Protein AF-A0A8S3JRE1-F1 (afdb_monomer_lite)

Sequence (97 aa):
MQHKSYIIGSGDVKYHLGTCVERLNRASNTNVKFSLVANPSHLEAVDPVVQGKTRAEQFYRGDKFGDKAMSILLHGDAAFAGQGVVYETFHLSDLPA

InterPro domains:
  IPR001017 Dehydrogenase, E1 component [PF00676] (11-96)
  IPR011603 2-oxoglutarate dehydrogenase E1 component [PTHR23152] (8-96)
  IPR029061 Thiamin diphosphate-binding fold [SSF52518] (7-93)

Secondary structure (DSSP, 8-state):
-------------GGG--EEEEEEETTTTEEEEEEEPP--SSTTTTHHHHHHHHHHHHHHTT-SSSSS--------HHHHHH-HHHHHHHHTTTS--

Foldseek 3Di:
DDPPPPPPPVDDPPVQDKDWDWDQDPVVRDIDIDIGHGDDPLFPPCLVVQVVVQVVVCVVVVVPPSPRGDGDDDHDPCCCVPPVSNVVSVVVPPDDD

Organism: NCBI:txid392030

Structure (mmCIF, N/CA/C/O backbone):
data_AF-A0A8S3JRE1-F1
#
_entry.id   AF-A0A8S3JRE1-F1
#
loop_
_atom_site.group_PDB
_atom_site.id
_atom_s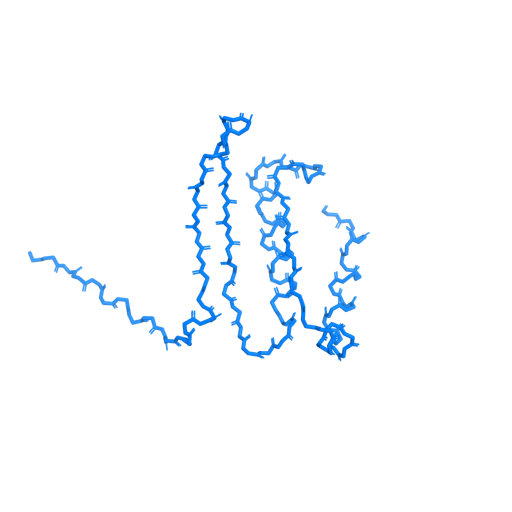ite.type_symbol
_atom_site.label_atom_id
_atom_site.label_alt_id
_atom_site.label_comp_id
_atom_site.label_asym_id
_atom_site.label_entity_id
_atom_site.label_seq_id
_atom_site.pdbx_PDB_ins_code
_atom_site.Cartn_x
_atom_site.Cartn_y
_atom_site.Cartn_z
_atom_site.occupancy
_atom_site.B_iso_or_equiv
_atom_site.auth_seq_id
_atom_site.auth_comp_id
_atom_site.auth_asym_id
_atom_site.auth_atom_id
_atom_site.pdbx_PDB_model_num
ATOM 1 N N . MET A 1 1 ? 27.618 -2.651 33.637 1.00 36.47 1 MET A N 1
ATOM 2 C CA . MET A 1 1 ? 28.114 -2.500 32.253 1.00 36.47 1 MET A CA 1
ATOM 3 C C . MET A 1 1 ? 26.917 -2.644 31.324 1.00 36.47 1 MET A C 1
ATOM 5 O O . MET A 1 1 ? 26.331 -3.715 31.282 1.00 36.47 1 MET A O 1
ATOM 9 N N . GLN A 1 2 ? 26.465 -1.550 30.703 1.00 37.69 2 GLN A N 1
ATOM 10 C CA . GLN A 1 2 ? 25.334 -1.565 29.768 1.00 37.69 2 GLN A CA 1
ATOM 11 C C . GLN A 1 2 ? 25.758 -2.268 28.477 1.00 37.69 2 GLN A C 1
ATOM 13 O O . GLN A 1 2 ? 26.648 -1.788 27.775 1.00 37.69 2 GLN A O 1
ATOM 18 N N . HIS A 1 3 ? 25.112 -3.386 28.152 1.00 40.16 3 HIS A N 1
ATOM 19 C CA . HIS A 1 3 ? 25.210 -3.970 26.821 1.00 40.16 3 HIS A CA 1
ATOM 20 C C . HIS A 1 3 ? 24.444 -3.062 25.853 1.00 40.16 3 HIS A C 1
ATOM 22 O O . HIS A 1 3 ? 23.226 -3.148 25.703 1.00 40.16 3 HIS A O 1
ATOM 28 N N . LYS A 1 4 ? 25.167 -2.132 25.224 1.00 44.88 4 LYS A N 1
ATOM 29 C CA . LYS A 1 4 ? 24.689 -1.402 24.052 1.00 44.88 4 LYS A CA 1
ATOM 30 C C . LYS A 1 4 ? 24.578 -2.437 22.933 1.00 44.88 4 LYS A C 1
ATOM 32 O O . LYS A 1 4 ? 25.582 -2.804 22.330 1.00 44.88 4 LYS A O 1
ATOM 37 N N . SER 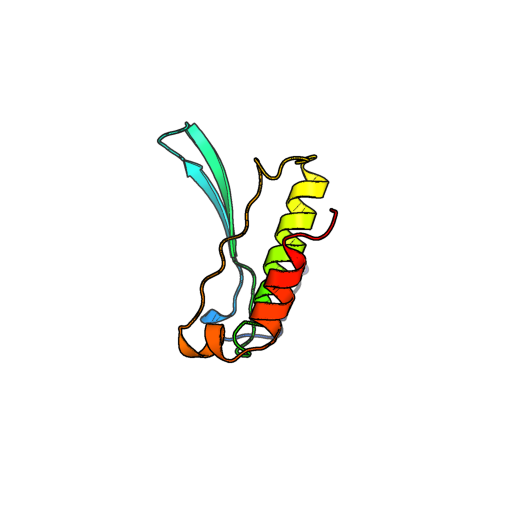A 1 5 ? 23.378 -2.972 22.723 1.00 45.00 5 SER A N 1
ATOM 38 C CA . SER A 1 5 ? 23.103 -3.817 21.563 1.00 45.00 5 SER A CA 1
ATOM 39 C C . SER A 1 5 ? 23.301 -2.944 20.330 1.00 45.00 5 SER A C 1
ATOM 41 O O . SER A 1 5 ? 22.541 -2.006 20.096 1.00 45.00 5 SER A O 1
ATOM 43 N N . TYR A 1 6 ? 24.392 -3.173 19.606 1.00 45.75 6 TYR A N 1
ATOM 44 C CA . TYR A 1 6 ? 24.661 -2.500 18.347 1.00 45.75 6 TYR A CA 1
ATOM 45 C C . TYR A 1 6 ? 23.652 -3.063 17.346 1.00 45.75 6 TYR A C 1
ATOM 47 O O . TYR A 1 6 ? 23.797 -4.193 16.884 1.00 45.75 6 TYR A O 1
ATOM 55 N N . ILE A 1 7 ? 22.573 -2.322 17.082 1.00 61.62 7 ILE A N 1
ATOM 56 C CA . ILE A 1 7 ? 21.660 -2.667 15.995 1.00 61.62 7 ILE A CA 1
ATOM 57 C C . ILE A 1 7 ? 22.464 -2.450 14.714 1.00 61.62 7 ILE A C 1
ATOM 59 O O . ILE A 1 7 ? 22.582 -1.325 14.233 1.00 61.62 7 ILE A O 1
ATOM 63 N N . ILE A 1 8 ? 23.063 -3.520 14.186 1.00 54.59 8 ILE A N 1
ATOM 64 C CA . ILE A 1 8 ? 23.527 -3.552 12.802 1.00 54.59 8 ILE A CA 1
ATOM 65 C C . ILE A 1 8 ? 22.246 -3.556 11.975 1.00 54.59 8 ILE A C 1
ATOM 67 O O . ILE A 1 8 ? 21.701 -4.606 11.644 1.00 54.59 8 ILE A O 1
ATOM 71 N N . GLY A 1 9 ? 21.696 -2.371 11.709 1.00 61.25 9 GLY A N 1
ATOM 72 C CA . GLY A 1 9 ? 20.762 -2.246 10.605 1.00 61.25 9 GLY A CA 1
ATOM 73 C C . GLY A 1 9 ? 21.504 -2.741 9.370 1.00 61.25 9 GLY A C 1
ATOM 74 O O . GLY A 1 9 ? 22.632 -2.310 9.143 1.00 61.25 9 GLY A O 1
ATOM 75 N N . SER A 1 10 ? 20.889 -3.628 8.586 1.00 59.19 10 SER A N 1
ATOM 76 C CA . SER A 1 10 ? 21.443 -4.118 7.311 1.00 59.19 10 SER A CA 1
ATOM 77 C C . SER A 1 10 ? 21.893 -2.983 6.373 1.00 59.19 10 SER A C 1
ATOM 79 O O . SER A 1 10 ? 22.622 -3.237 5.421 1.00 59.19 10 SER A O 1
ATOM 81 N N . GLY A 1 11 ? 21.476 -1.744 6.666 1.00 77.06 11 GLY A N 1
ATOM 82 C CA . GLY A 1 11 ? 21.721 -0.560 5.870 1.00 77.06 11 GLY A CA 1
ATOM 83 C C . GLY A 1 11 ? 20.764 -0.560 4.694 1.00 77.06 11 GLY A C 1
ATOM 84 O O . GLY A 1 11 ? 20.695 -1.521 3.940 1.00 77.06 11 GLY A O 1
ATOM 85 N N . ASP A 1 12 ? 20.021 0.526 4.550 1.00 83.38 12 ASP A N 1
ATOM 86 C CA . ASP A 1 12 ? 19.339 0.842 3.304 1.00 83.38 12 ASP A CA 1
ATOM 87 C C . ASP A 1 12 ? 19.585 2.321 3.002 1.00 83.38 12 ASP A C 1
ATOM 89 O O . ASP A 1 12 ? 20.015 3.087 3.879 1.00 83.38 12 ASP A O 1
ATOM 93 N N . VAL A 1 13 ? 19.358 2.746 1.765 1.00 84.12 13 VAL A N 1
ATOM 94 C CA . VAL A 1 13 ? 19.428 4.167 1.436 1.00 84.12 13 VAL A CA 1
ATOM 95 C C . VAL A 1 13 ? 18.359 4.920 2.221 1.00 84.12 13 VAL A C 1
ATOM 97 O O . VAL A 1 13 ? 17.284 4.403 2.520 1.00 84.12 13 VAL A O 1
ATOM 100 N N . LYS A 1 14 ? 18.647 6.182 2.552 1.00 84.94 14 LYS A N 1
ATOM 101 C CA . LYS A 1 14 ? 17.793 7.011 3.423 1.00 84.94 14 LYS A CA 1
ATOM 102 C C . LYS A 1 14 ? 16.320 7.024 2.996 1.00 84.94 14 LYS A C 1
ATOM 104 O O . LYS A 1 14 ? 15.446 7.121 3.848 1.00 84.94 14 LYS A O 1
ATOM 109 N N . TYR A 1 15 ? 16.072 6.926 1.691 1.00 89.62 15 TYR A N 1
ATOM 110 C CA . TYR A 1 15 ? 14.747 7.002 1.079 1.00 89.62 15 TYR A CA 1
ATOM 111 C C . TYR A 1 15 ? 13.925 5.710 1.164 1.00 89.62 15 TYR A C 1
ATOM 113 O O . TYR A 1 15 ? 12.742 5.750 0.859 1.00 89.62 15 TYR A O 1
ATOM 121 N N . HIS A 1 16 ? 14.512 4.595 1.596 1.00 93.00 16 HIS A N 1
ATOM 122 C CA . HIS A 1 16 ? 13.804 3.327 1.797 1.00 93.00 16 HIS A CA 1
ATOM 123 C C . HIS A 1 16 ? 13.414 3.087 3.264 1.00 9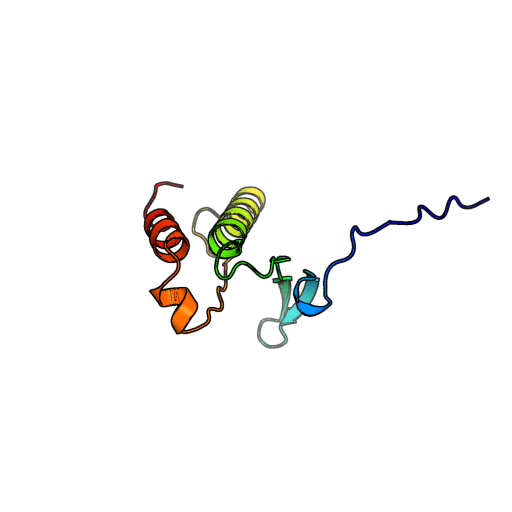3.00 16 HIS A C 1
ATOM 125 O O . HIS A 1 16 ? 12.785 2.084 3.594 1.00 93.00 16 HIS A O 1
ATOM 131 N N . LEU A 1 17 ? 13.798 3.984 4.179 1.00 91.56 17 LEU A N 1
ATOM 132 C CA . LEU A 1 17 ? 13.572 3.794 5.608 1.00 91.56 17 LEU A CA 1
ATOM 133 C C . LEU A 1 17 ? 12.129 4.134 5.998 1.00 91.56 17 LEU A C 1
ATOM 135 O O . LEU A 1 17 ? 11.657 5.256 5.815 1.00 91.56 17 LEU A O 1
ATOM 139 N N . GLY A 1 18 ? 11.454 3.167 6.617 1.00 91.69 18 GLY A N 1
ATOM 140 C CA . GLY A 1 18 ? 10.140 3.371 7.216 1.00 91.69 18 GLY A CA 1
ATOM 141 C C . GLY A 1 18 ? 10.193 4.244 8.473 1.00 91.69 18 GLY A C 1
ATOM 142 O O . GLY A 1 18 ? 11.213 4.342 9.157 1.00 91.69 18 GLY A O 1
ATOM 143 N N . THR A 1 19 ? 9.060 4.853 8.817 1.00 94.50 19 THR A N 1
ATOM 144 C CA . THR A 1 19 ? 8.895 5.633 10.051 1.00 94.50 19 THR A CA 1
ATOM 145 C C . THR A 1 19 ? 7.526 5.386 10.675 1.00 94.50 19 THR A C 1
ATOM 147 O O . THR A 1 19 ? 6.575 4.982 10.005 1.00 94.50 19 THR A O 1
ATOM 150 N N . CYS A 1 20 ? 7.405 5.610 11.977 1.00 94.75 20 CYS A N 1
ATOM 151 C CA . CYS A 1 20 ? 6.134 5.573 12.685 1.00 94.75 20 CYS A CA 1
ATOM 152 C C . CYS A 1 20 ? 6.097 6.737 13.668 1.00 94.75 20 CYS A C 1
ATOM 154 O O . CYS A 1 20 ? 6.956 6.844 14.540 1.00 94.75 20 CYS A O 1
ATOM 156 N N . VAL A 1 21 ? 5.106 7.609 13.524 1.00 96.62 21 VAL A N 1
ATOM 157 C CA . VAL A 1 21 ? 4.938 8.788 14.370 1.00 96.62 21 VAL A CA 1
ATOM 158 C C . VAL A 1 21 ? 3.472 8.979 14.702 1.00 96.62 21 VAL A C 1
ATOM 160 O O . VAL A 1 21 ? 2.598 8.748 13.873 1.00 96.62 21 VAL A O 1
ATOM 163 N N . GLU A 1 22 ? 3.196 9.429 15.913 1.00 96.81 22 GLU A N 1
ATOM 164 C CA . GLU A 1 22 ? 1.856 9.805 16.334 1.00 96.81 22 GLU A CA 1
ATOM 165 C C . GLU A 1 22 ? 1.786 11.326 16.477 1.00 96.81 22 GLU A C 1
ATOM 167 O O . GLU A 1 22 ? 2.727 11.963 16.962 1.00 96.81 22 GLU A O 1
ATOM 172 N N . ARG A 1 23 ? 0.714 11.937 15.972 1.00 96.38 23 ARG A N 1
ATOM 173 C CA . ARG A 1 23 ? 0.546 13.394 15.946 1.00 96.38 23 ARG A CA 1
ATOM 174 C C . ARG A 1 23 ? -0.862 13.776 16.375 1.00 96.38 23 ARG A C 1
ATOM 176 O O . ARG A 1 23 ? -1.829 13.178 15.915 1.00 96.38 23 ARG A O 1
ATOM 183 N N . LEU A 1 24 ? -0.968 14.821 17.191 1.00 97.06 24 LEU A N 1
ATOM 184 C CA . LEU A 1 24 ? -2.251 15.422 17.540 1.00 97.06 24 LEU A CA 1
ATOM 185 C C . LEU A 1 24 ? -2.829 16.156 16.326 1.00 97.06 24 LEU A C 1
ATOM 187 O O . LEU A 1 24 ? -2.252 17.138 15.847 1.00 97.06 24 LEU A O 1
ATOM 191 N N . ASN A 1 25 ? -3.990 15.714 15.858 1.00 96.06 25 ASN A N 1
ATOM 192 C CA . ASN A 1 25 ? -4.807 16.475 14.932 1.00 96.06 25 ASN A CA 1
ATOM 193 C C . ASN A 1 25 ? -5.505 17.600 15.707 1.00 96.06 25 ASN A C 1
ATOM 195 O O . ASN A 1 25 ? -6.373 17.351 16.540 1.00 96.06 25 ASN A O 1
ATOM 199 N N . ARG A 1 26 ? -5.130 18.850 15.419 1.00 95.75 26 ARG A N 1
ATOM 200 C CA . ARG A 1 26 ? -5.671 20.032 16.107 1.00 95.75 26 ARG A CA 1
ATOM 201 C C . ARG A 1 26 ? -7.142 20.307 15.791 1.00 95.75 26 ARG A C 1
ATOM 203 O O . ARG A 1 26 ? -7.803 20.940 16.601 1.00 95.75 26 ARG A O 1
ATOM 210 N N . ALA A 1 27 ? -7.641 19.858 14.640 1.00 96.50 27 ALA A N 1
ATOM 211 C CA . ALA A 1 27 ? -9.029 20.078 14.245 1.00 96.50 27 ALA A CA 1
ATOM 212 C C . ALA A 1 27 ? -9.989 19.139 14.990 1.00 96.50 27 ALA A C 1
ATOM 214 O O . ALA A 1 27 ? -11.061 19.564 15.404 1.00 96.50 27 ALA A O 1
ATOM 215 N N . SER A 1 28 ? -9.596 17.878 15.189 1.00 95.19 28 SER A N 1
ATOM 216 C CA . SER A 1 28 ? -10.418 16.874 15.881 1.00 95.19 28 SER A CA 1
ATOM 217 C C . SER A 1 28 ? -10.021 16.636 17.340 1.00 95.19 28 SER A C 1
ATOM 219 O O . SER A 1 28 ? -10.721 15.917 18.045 1.00 95.19 28 SER A O 1
ATOM 221 N N . ASN A 1 29 ? -8.902 17.204 17.797 1.00 96.06 29 ASN A N 1
ATOM 222 C CA . ASN A 1 29 ? -8.296 16.953 19.108 1.00 96.06 29 ASN A CA 1
ATOM 223 C C . ASN A 1 29 ? -8.054 15.456 19.397 1.00 96.06 29 ASN A C 1
ATOM 225 O O . ASN A 1 29 ? -8.201 14.987 20.524 1.00 96.06 29 ASN A O 1
ATOM 229 N N . THR A 1 30 ? -7.689 14.697 18.362 1.00 95.12 30 THR A N 1
ATOM 230 C CA . THR A 1 30 ? -7.386 13.261 18.455 1.00 95.12 30 THR A CA 1
ATOM 231 C C . THR A 1 30 ? -5.978 12.975 17.955 1.00 95.12 30 THR A C 1
ATOM 233 O O . THR A 1 30 ? -5.471 13.655 17.061 1.00 95.12 30 THR A O 1
ATOM 236 N N . ASN A 1 31 ? -5.328 11.968 18.534 1.00 96.00 31 ASN A N 1
ATOM 237 C CA . ASN A 1 31 ? -4.038 11.495 18.048 1.00 96.00 31 ASN A CA 1
ATOM 238 C C . ASN A 1 31 ? -4.229 10.599 16.823 1.00 96.00 31 ASN A C 1
ATOM 240 O O . ASN A 1 31 ? -5.058 9.691 16.826 1.00 96.00 31 ASN A O 1
ATOM 244 N N . VAL A 1 32 ? -3.432 10.846 15.786 1.00 95.94 32 VAL A N 1
ATOM 245 C CA . VAL A 1 32 ? -3.400 10.057 14.555 1.00 95.94 32 VAL A CA 1
ATOM 246 C C . VAL A 1 32 ? -2.014 9.438 14.410 1.00 95.94 32 VAL A C 1
ATOM 248 O O . VAL A 1 32 ? -0.997 10.139 14.454 1.00 95.94 32 VAL A O 1
ATOM 251 N N . LYS A 1 33 ? -1.974 8.115 14.233 1.00 96.44 33 LYS A N 1
ATOM 252 C CA . LYS A 1 33 ? -0.750 7.349 13.972 1.00 96.44 33 LYS A CA 1
ATOM 253 C C . LYS A 1 33 ? -0.474 7.336 12.471 1.00 96.44 33 LYS A C 1
ATOM 255 O O . LYS A 1 33 ? -1.264 6.807 11.699 1.00 96.44 33 LYS A O 1
ATOM 260 N N . PHE A 1 34 ? 0.678 7.857 12.077 1.00 96.38 34 PHE A N 1
ATOM 261 C CA . PHE A 1 34 ? 1.213 7.778 10.724 1.00 96.38 34 PHE A CA 1
ATOM 262 C C . PHE A 1 34 ? 2.309 6.720 10.693 1.00 96.38 34 PHE A C 1
ATOM 264 O O . PHE A 1 34 ? 3.254 6.782 11.482 1.00 96.38 34 PHE A O 1
ATOM 271 N N . SER A 1 35 ? 2.208 5.754 9.782 1.00 96.56 35 SER A N 1
ATOM 272 C CA . SER A 1 35 ? 3.262 4.766 9.573 1.00 96.56 35 SER A CA 1
ATOM 273 C C . SER A 1 35 ? 3.622 4.667 8.099 1.00 96.56 35 SER A C 1
ATOM 275 O O . SER A 1 35 ? 2.807 4.246 7.287 1.00 96.56 35 SER A O 1
ATOM 277 N N . LEU A 1 36 ? 4.863 5.027 7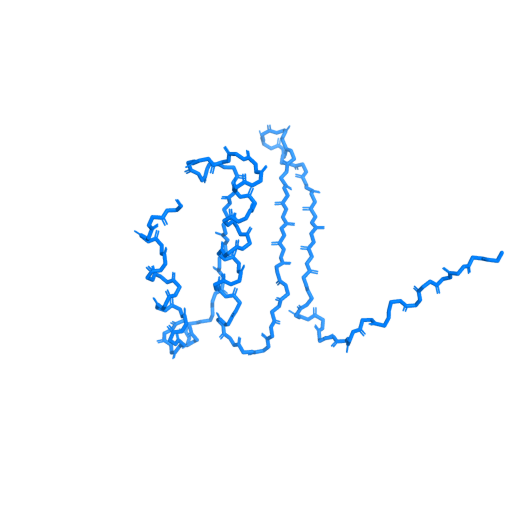.784 1.00 96.81 36 LEU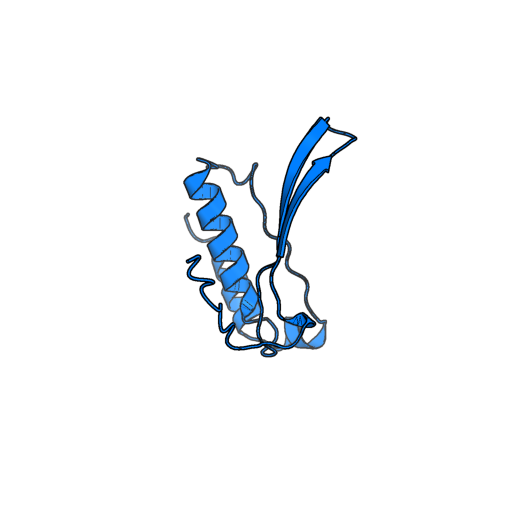 A N 1
ATOM 278 C CA . LEU A 1 36 ? 5.476 4.825 6.481 1.00 96.81 36 LEU A CA 1
ATOM 279 C C . LEU A 1 36 ? 6.189 3.471 6.483 1.00 96.81 36 LEU A C 1
ATOM 281 O O . LEU A 1 36 ? 7.014 3.199 7.360 1.00 96.81 36 LEU A O 1
ATOM 285 N N . VAL A 1 37 ? 5.837 2.610 5.534 1.00 96.62 37 VAL A N 1
ATOM 286 C CA . VAL A 1 37 ? 6.456 1.291 5.361 1.00 96.62 37 VAL A CA 1
ATOM 287 C C . VAL A 1 37 ? 7.774 1.452 4.603 1.00 96.62 37 VAL A C 1
ATOM 289 O O . VAL A 1 37 ? 7.862 2.276 3.702 1.00 96.62 37 VAL A O 1
ATOM 292 N N . ALA A 1 38 ? 8.798 0.693 4.997 1.00 96.12 38 ALA A N 1
ATOM 293 C CA . ALA A 1 38 ? 10.059 0.631 4.264 1.00 96.12 38 ALA A CA 1
ATOM 294 C C . ALA A 1 38 ? 9.855 -0.087 2.921 1.00 96.12 38 ALA A C 1
ATOM 296 O O . ALA A 1 38 ? 9.152 -1.098 2.879 1.00 96.12 38 ALA A O 1
ATOM 297 N N . ASN A 1 39 ? 10.471 0.395 1.845 1.00 96.81 39 ASN A N 1
ATOM 298 C CA . ASN A 1 39 ? 10.278 -0.144 0.498 1.00 96.81 39 ASN A CA 1
ATOM 299 C C . ASN A 1 39 ? 11.613 -0.280 -0.245 1.00 96.81 39 ASN A C 1
ATOM 301 O O . ASN A 1 39 ? 12.457 0.600 -0.116 1.00 96.81 39 ASN A O 1
ATOM 305 N N . PRO A 1 40 ? 11.810 -1.333 -1.056 1.00 96.25 40 PRO A N 1
ATOM 306 C CA . PRO A 1 40 ? 12.981 -1.438 -1.917 1.00 96.25 40 PRO A CA 1
ATOM 307 C C . PRO A 1 40 ? 12.865 -0.500 -3.131 1.00 96.25 40 PRO A C 1
ATOM 309 O O . PRO A 1 40 ? 11.814 0.085 -3.395 1.00 96.25 40 PRO A O 1
ATOM 312 N N . SER A 1 41 ? 13.924 -0.449 -3.946 1.00 96.75 41 SER A N 1
ATOM 313 C CA . SER A 1 41 ? 13.910 0.239 -5.249 1.00 96.75 41 SER A CA 1
ATOM 314 C C . SER A 1 41 ? 13.027 -0.431 -6.313 1.00 96.75 41 SER A C 1
ATOM 316 O O . SER A 1 41 ? 12.804 0.161 -7.365 1.00 96.75 41 SER A O 1
ATOM 318 N N . HIS A 1 42 ? 12.544 -1.655 -6.075 1.00 98.00 42 HIS A N 1
ATOM 319 C CA . HIS A 1 42 ? 11.581 -2.316 -6.959 1.00 98.00 42 HIS A CA 1
ATOM 320 C C . HIS A 1 42 ? 10.225 -1.628 -6.788 1.00 98.00 42 HIS A C 1
ATOM 322 O O . HIS A 1 42 ? 9.530 -1.867 -5.800 1.00 98.00 42 HIS A O 1
ATOM 328 N N . LEU A 1 43 ? 9.907 -0.727 -7.719 1.00 97.81 43 LEU A N 1
ATOM 329 C CA . LEU A 1 43 ? 8.702 0.100 -7.671 1.00 97.81 43 LEU A CA 1
ATOM 330 C C . LEU A 1 43 ? 7.446 -0.772 -7.543 1.00 97.81 43 LEU A C 1
ATOM 332 O O . LEU A 1 43 ? 7.399 -1.878 -8.079 1.00 97.81 43 LEU A O 1
ATOM 336 N N . GLU A 1 44 ? 6.454 -0.273 -6.807 1.00 98.50 44 GLU A N 1
ATOM 337 C CA . GLU A 1 44 ? 5.156 -0.917 -6.531 1.00 98.50 44 GLU A CA 1
ATOM 338 C C . GLU A 1 44 ? 5.204 -2.241 -5.741 1.00 98.50 44 GLU A C 1
ATOM 340 O O . GLU A 1 44 ? 4.193 -2.695 -5.214 1.00 98.50 44 GLU A O 1
ATOM 345 N N . ALA A 1 45 ? 6.381 -2.841 -5.523 1.00 98.25 45 ALA A N 1
ATOM 346 C CA . ALA A 1 45 ? 6.510 -4.082 -4.751 1.00 98.25 45 ALA A CA 1
ATOM 347 C C . ALA A 1 45 ? 6.034 -3.951 -3.288 1.00 98.25 45 ALA A C 1
ATOM 349 O O . ALA A 1 45 ? 5.761 -4.952 -2.625 1.00 98.25 45 ALA A O 1
ATOM 350 N N . VAL A 1 46 ? 5.952 -2.722 -2.768 1.00 98.31 46 VAL A N 1
ATOM 351 C CA . VAL A 1 46 ? 5.492 -2.438 -1.402 1.00 98.31 46 VAL A CA 1
ATOM 352 C C . VAL A 1 46 ? 3.968 -2.306 -1.295 1.00 98.31 46 VAL A C 1
ATOM 354 O O . VAL A 1 46 ? 3.437 -2.388 -0.187 1.00 98.31 46 VAL A O 1
ATOM 357 N N . ASP A 1 47 ? 3.245 -2.157 -2.404 1.00 98.62 47 ASP A N 1
ATOM 358 C CA . ASP A 1 47 ? 1.794 -1.941 -2.413 1.00 98.62 47 ASP A CA 1
ATOM 359 C C . ASP A 1 47 ? 1.020 -3.018 -1.639 1.00 98.62 47 ASP A C 1
ATOM 361 O O . ASP A 1 47 ? 0.317 -2.673 -0.676 1.00 98.62 47 ASP A O 1
ATOM 365 N N . PRO A 1 48 ? 1.191 -4.326 -1.931 1.00 98.00 48 PRO A N 1
ATOM 366 C CA . PRO A 1 48 ? 0.484 -5.363 -1.187 1.00 98.00 48 PRO A CA 1
ATOM 367 C C . PRO A 1 48 ? 0.970 -5.465 0.267 1.00 98.00 48 PRO A C 1
ATOM 369 O O . PRO A 1 48 ? 0.213 -5.874 1.149 1.00 98.00 48 PRO A O 1
ATOM 372 N N . VAL A 1 49 ? 2.205 -5.044 0.563 1.00 98.31 49 VAL A N 1
ATOM 373 C CA . VAL A 1 49 ? 2.742 -5.012 1.933 1.00 98.31 49 VAL A CA 1
ATOM 374 C C . VAL A 1 49 ? 2.022 -3.950 2.767 1.00 98.31 49 VAL A C 1
ATOM 376 O O . VAL A 1 49 ? 1.651 -4.205 3.916 1.00 98.31 49 VAL A O 1
ATOM 379 N N . VAL A 1 50 ? 1.780 -2.766 2.197 1.00 98.19 50 VAL A N 1
ATOM 380 C CA . VAL A 1 50 ? 1.011 -1.697 2.851 1.00 98.19 50 VAL A CA 1
ATOM 381 C C . VAL A 1 50 ? -0.448 -2.114 3.039 1.00 98.19 50 VAL A C 1
ATOM 383 O O . VAL A 1 50 ? -0.994 -1.899 4.127 1.00 98.19 50 VAL A O 1
ATOM 386 N N . GLN A 1 51 ? -1.066 -2.749 2.035 1.00 97.50 51 GLN A N 1
ATOM 387 C CA . GLN A 1 51 ? -2.429 -3.283 2.152 1.00 97.50 51 GLN A CA 1
ATOM 388 C C . GLN A 1 51 ? -2.525 -4.330 3.269 1.00 97.50 51 GLN A C 1
ATOM 390 O O . GLN A 1 51 ? -3.345 -4.196 4.179 1.00 97.50 51 GLN A O 1
ATOM 395 N N . GLY A 1 52 ? -1.620 -5.312 3.290 1.00 96.88 52 GLY A N 1
ATOM 396 C CA . GLY A 1 52 ? -1.578 -6.344 4.328 1.00 96.88 52 GLY A CA 1
ATOM 397 C C . GLY A 1 52 ? -1.349 -5.776 5.732 1.00 96.88 52 GLY A C 1
ATOM 398 O O . GLY A 1 52 ? -2.020 -6.174 6.685 1.00 96.88 52 GLY A O 1
ATOM 399 N N . LYS A 1 53 ? -0.459 -4.785 5.877 1.00 97.38 53 LYS A N 1
ATOM 400 C CA . LYS A 1 53 ? -0.237 -4.103 7.161 1.00 97.38 53 LYS A CA 1
ATOM 401 C C . LYS A 1 53 ? -1.470 -3.325 7.620 1.00 97.38 53 LYS A C 1
ATOM 403 O O . LYS A 1 53 ? -1.795 -3.352 8.805 1.00 97.38 53 LYS A O 1
ATOM 408 N N . THR A 1 54 ? -2.158 -2.654 6.700 1.00 97.06 54 THR A N 1
ATOM 409 C CA . THR A 1 54 ? -3.418 -1.955 6.992 1.00 97.06 54 THR A CA 1
ATOM 410 C C . THR A 1 54 ? -4.476 -2.945 7.456 1.00 97.06 54 THR A C 1
ATOM 412 O O . THR A 1 54 ? -5.085 -2.731 8.502 1.00 97.06 54 THR A O 1
ATOM 415 N N . ARG A 1 55 ? -4.624 -4.076 6.757 1.00 95.94 55 ARG A N 1
ATOM 416 C CA . ARG A 1 55 ? -5.547 -5.145 7.148 1.00 95.94 55 ARG A CA 1
ATOM 417 C C . ARG A 1 55 ? -5.225 -5.710 8.532 1.00 95.94 55 ARG A C 1
ATOM 419 O O . ARG A 1 55 ? -6.134 -5.921 9.332 1.00 95.94 55 ARG A O 1
ATOM 426 N N . ALA A 1 56 ? -3.946 -5.904 8.849 1.00 96.75 56 ALA A N 1
ATOM 427 C CA . ALA A 1 56 ? -3.519 -6.328 10.180 1.00 96.75 56 ALA A CA 1
ATOM 428 C C . ALA A 1 56 ? -3.878 -5.289 11.258 1.00 96.75 56 ALA A C 1
ATOM 430 O O . ALA A 1 56 ? -4.427 -5.649 12.297 1.00 96.75 56 ALA A O 1
ATOM 431 N N . GLU A 1 57 ? -3.627 -3.998 11.023 1.00 96.81 57 GLU A N 1
ATOM 432 C CA . GLU A 1 57 ? -4.021 -2.934 11.960 1.00 96.81 57 GLU A CA 1
ATOM 433 C C . GLU A 1 57 ? -5.544 -2.878 12.146 1.00 96.81 57 GLU A C 1
ATOM 435 O O . GLU A 1 57 ? -6.005 -2.720 13.276 1.00 96.81 57 GLU A O 1
ATOM 440 N N . GLN A 1 58 ? -6.328 -3.068 11.081 1.00 96.88 58 GLN A N 1
ATOM 441 C CA . GLN A 1 58 ? -7.784 -3.160 11.179 1.00 96.88 58 GLN A CA 1
ATOM 442 C C . GLN A 1 58 ? -8.208 -4.340 12.064 1.00 96.88 58 GLN A C 1
ATOM 444 O O . GLN A 1 58 ? -8.987 -4.167 13.004 1.00 96.88 58 GLN A O 1
ATOM 449 N N . PHE A 1 59 ? -7.635 -5.525 11.832 1.00 96.31 59 PHE A N 1
ATOM 450 C CA . PHE A 1 59 ? -7.901 -6.721 12.632 1.00 96.31 59 PHE A CA 1
ATOM 451 C C . PHE A 1 59 ? -7.598 -6.494 14.120 1.00 96.31 59 PHE A C 1
ATOM 453 O O . PHE A 1 59 ? -8.472 -6.687 14.967 1.00 96.31 59 PHE A O 1
ATOM 460 N N . TYR A 1 60 ? -6.396 -6.012 14.452 1.00 96.69 60 TYR A N 1
ATOM 461 C CA . TYR A 1 60 ? -5.987 -5.795 15.844 1.00 96.69 60 TYR A CA 1
ATOM 462 C C . TYR A 1 60 ? -6.777 -4.685 16.552 1.00 96.69 60 TYR A C 1
ATOM 464 O O . TYR A 1 60 ? -6.894 -4.705 17.777 1.00 96.69 60 TYR A O 1
ATOM 472 N N . ARG A 1 61 ? -7.350 -3.730 15.810 1.00 95.56 61 ARG A N 1
ATOM 473 C CA . ARG A 1 61 ? -8.202 -2.655 16.352 1.00 95.56 61 ARG A CA 1
ATOM 474 C C . ARG A 1 61 ? -9.687 -3.021 16.407 1.00 95.56 61 ARG A C 1
ATOM 476 O O . ARG A 1 61 ? -10.501 -2.184 16.812 1.00 95.56 61 ARG A O 1
ATOM 483 N N . GLY A 1 62 ? -10.056 -4.231 15.979 1.00 96.00 62 GLY A N 1
ATOM 484 C CA . GLY A 1 62 ? -11.454 -4.628 15.815 1.00 96.00 62 GLY A CA 1
ATOM 485 C C . GLY A 1 62 ? -12.207 -3.722 14.834 1.00 96.00 62 GLY A C 1
ATOM 486 O O . GLY A 1 62 ? -13.394 -3.455 15.020 1.00 96.00 62 GLY A O 1
ATOM 487 N N . ASP A 1 63 ? -11.506 -3.185 13.839 1.00 95.81 63 ASP A N 1
ATOM 488 C CA . ASP A 1 63 ? -12.043 -2.326 12.793 1.00 95.81 63 ASP A CA 1
ATOM 489 C C . ASP A 1 63 ? -12.682 -3.185 11.695 1.00 95.81 63 ASP A C 1
ATOM 491 O O . ASP A 1 63 ? -12.054 -3.564 10.707 1.00 95.81 63 ASP A O 1
ATOM 495 N N . LYS A 1 64 ? -13.945 -3.555 11.913 1.00 91.56 64 LYS A N 1
ATOM 496 C CA . LYS A 1 64 ? -14.697 -4.412 10.986 1.00 91.56 64 LYS A CA 1
ATOM 497 C C . LYS A 1 64 ? -15.131 -3.689 9.712 1.00 91.56 64 LYS A C 1
ATOM 499 O O . LYS A 1 64 ? -15.446 -4.363 8.738 1.00 91.56 64 LYS A O 1
ATOM 504 N N . PHE A 1 65 ? -15.183 -2.358 9.739 1.00 91.69 65 PHE A N 1
ATOM 505 C CA . PHE A 1 65 ? -15.717 -1.537 8.650 1.00 91.69 65 PHE A CA 1
ATOM 506 C C . PHE A 1 65 ? -14.629 -0.757 7.897 1.00 91.69 65 PHE A C 1
ATOM 508 O O . PHE A 1 65 ? -14.934 -0.133 6.886 1.00 91.69 65 PHE A O 1
ATOM 515 N N . GLY A 1 66 ? -13.375 -0.805 8.357 1.00 91.50 66 GLY A N 1
ATOM 516 C CA . GLY A 1 66 ? -12.261 -0.050 7.784 1.00 91.50 66 GLY A CA 1
ATOM 517 C C . GLY A 1 66 ? -12.304 1.445 8.113 1.00 91.50 66 GLY A C 1
ATOM 518 O O . GLY A 1 66 ? -11.767 2.247 7.354 1.00 91.50 66 GLY A O 1
ATOM 519 N N . ASP A 1 67 ? -12.961 1.841 9.207 1.00 94.88 67 ASP A N 1
ATOM 520 C CA . ASP A 1 67 ? -13.202 3.241 9.575 1.00 94.88 67 ASP A CA 1
ATOM 521 C C . ASP A 1 67 ? -12.144 3.836 10.524 1.00 94.88 67 ASP A C 1
ATOM 523 O O . ASP A 1 67 ? -12.142 5.042 10.780 1.00 94.88 67 ASP A O 1
ATOM 527 N N . LYS A 1 68 ? -11.202 3.023 11.020 1.00 95.31 68 LYS A N 1
ATOM 528 C CA . LYS A 1 68 ? -10.141 3.431 11.962 1.00 95.31 68 LYS A CA 1
ATOM 529 C C . LYS A 1 68 ? -8.739 3.363 11.371 1.00 95.31 68 LYS A C 1
ATOM 531 O O . LYS A 1 68 ? -7.842 4.032 11.891 1.00 95.31 68 LYS A O 1
ATOM 536 N N . ALA A 1 69 ? -8.513 2.536 10.353 1.00 96.31 69 ALA A N 1
ATOM 537 C CA . ALA A 1 69 ? -7.214 2.384 9.707 1.00 96.31 69 ALA A CA 1
ATOM 538 C C . ALA A 1 69 ? -7.351 2.284 8.184 1.00 96.31 69 ALA A C 1
ATOM 540 O O . ALA A 1 69 ? -8.105 1.462 7.665 1.00 96.31 69 ALA A O 1
ATOM 541 N N . MET A 1 70 ? -6.556 3.091 7.478 1.00 96.12 70 MET A N 1
ATOM 542 C CA . MET A 1 70 ? -6.510 3.132 6.019 1.00 96.12 70 MET A CA 1
ATOM 543 C C . MET A 1 70 ? -5.069 3.170 5.506 1.00 96.12 70 MET A C 1
ATOM 545 O O . MET A 1 70 ? -4.168 3.680 6.177 1.00 96.12 70 MET A O 1
ATOM 549 N N . SER A 1 71 ? -4.878 2.671 4.290 1.00 96.62 71 SER A N 1
ATOM 550 C CA . SER A 1 71 ? -3.643 2.789 3.516 1.00 96.62 71 SER A CA 1
ATOM 551 C C . SER A 1 71 ? -3.697 4.000 2.590 1.00 96.62 71 SER A C 1
ATOM 553 O O . SER A 1 71 ? -4.735 4.266 1.986 1.00 96.62 71 SER A O 1
ATOM 555 N N . ILE A 1 72 ? -2.557 4.658 2.389 1.00 97.75 72 ILE A N 1
ATOM 556 C CA . ILE A 1 72 ? -2.343 5.603 1.288 1.00 97.75 72 ILE A CA 1
ATOM 557 C C . ILE A 1 72 ? -1.169 5.067 0.473 1.00 97.75 72 ILE A C 1
ATOM 559 O O . ILE A 1 72 ? -0.095 4.849 1.034 1.00 97.75 72 ILE A O 1
ATOM 563 N N . LEU A 1 73 ? -1.386 4.844 -0.822 1.00 97.94 73 LEU A N 1
ATOM 564 C CA . LEU A 1 73 ? -0.362 4.401 -1.765 1.00 97.94 73 LEU A CA 1
ATOM 565 C C . LEU A 1 73 ? 0.016 5.572 -2.682 1.00 97.94 73 LEU A C 1
ATOM 567 O O . LEU A 1 73 ? -0.861 6.306 -3.141 1.00 97.94 73 LEU A O 1
ATOM 571 N N . LEU A 1 74 ? 1.316 5.787 -2.891 1.00 98.00 74 LEU A N 1
ATOM 572 C CA . LEU A 1 74 ? 1.843 6.821 -3.783 1.00 98.00 74 LEU A CA 1
ATOM 573 C C . LEU A 1 74 ? 2.682 6.147 -4.862 1.00 98.00 74 LEU A C 1
ATOM 575 O O . LEU A 1 74 ? 3.626 5.434 -4.534 1.00 98.00 74 LEU A O 1
ATOM 579 N N . HIS A 1 75 ? 2.367 6.436 -6.121 1.00 98.44 75 HIS A N 1
ATOM 580 C CA . HIS A 1 75 ? 2.947 5.748 -7.270 1.00 98.44 75 HIS A CA 1
ATOM 581 C C . HIS A 1 75 ? 3.601 6.733 -8.240 1.00 98.44 75 HIS A C 1
ATOM 583 O O . HIS A 1 75 ? 3.216 7.905 -8.313 1.00 98.44 75 HIS A O 1
ATOM 589 N N . GLY A 1 76 ? 4.564 6.239 -9.017 1.00 98.25 76 GLY A N 1
ATOM 590 C CA . GLY A 1 76 ? 5.006 6.908 -10.241 1.00 98.25 76 GLY A CA 1
ATOM 591 C C . GLY A 1 76 ? 4.085 6.534 -11.402 1.00 98.25 76 GLY A C 1
ATOM 592 O O . GLY A 1 76 ? 3.632 5.398 -11.482 1.00 98.25 76 GLY A O 1
ATOM 593 N N . ASP A 1 77 ? 3.837 7.451 -12.330 1.00 98.38 77 ASP A N 1
ATOM 594 C CA . ASP A 1 77 ? 2.955 7.246 -13.488 1.00 98.38 77 ASP A CA 1
ATOM 595 C C . ASP A 1 77 ? 3.352 6.025 -14.339 1.00 98.38 77 ASP A C 1
ATOM 597 O O . ASP A 1 77 ? 2.517 5.168 -14.635 1.00 98.38 77 ASP A O 1
ATOM 601 N N . ALA A 1 78 ? 4.639 5.897 -14.675 1.00 98.44 78 ALA A N 1
ATOM 602 C CA . ALA A 1 78 ? 5.134 4.781 -15.480 1.00 98.44 78 ALA A CA 1
ATOM 603 C C . ALA A 1 78 ? 5.093 3.437 -14.730 1.00 98.44 78 ALA A C 1
ATOM 605 O O . ALA A 1 78 ? 4.789 2.399 -15.319 1.00 98.44 78 ALA A O 1
ATOM 606 N N . ALA A 1 79 ? 5.399 3.448 -13.432 1.00 98.38 79 ALA A N 1
ATOM 607 C CA . ALA A 1 79 ? 5.435 2.241 -12.614 1.00 98.38 79 ALA A CA 1
ATOM 608 C C . ALA A 1 79 ? 4.025 1.724 -12.310 1.00 98.38 79 ALA A C 1
ATOM 610 O O . ALA A 1 79 ? 3.776 0.532 -12.480 1.00 98.38 79 ALA A O 1
ATOM 611 N N . PHE A 1 80 ? 3.092 2.628 -12.007 1.00 98.50 80 PHE A N 1
ATOM 612 C CA . PHE A 1 80 ? 1.680 2.316 -11.814 1.00 98.50 80 PHE A CA 1
ATOM 613 C C . PHE A 1 80 ? 1.078 1.587 -13.022 1.00 98.50 80 PHE A C 1
ATOM 615 O O . PHE A 1 80 ? 0.384 0.586 -12.870 1.00 98.50 80 PHE A O 1
ATOM 622 N N . ALA A 1 81 ? 1.375 2.057 -14.237 1.00 98.31 81 ALA A N 1
ATOM 623 C CA . ALA A 1 81 ? 0.867 1.440 -15.459 1.00 98.31 81 ALA A CA 1
ATOM 624 C C . ALA A 1 81 ? 1.591 0.130 -15.829 1.00 98.31 81 ALA A C 1
ATOM 626 O O . ALA A 1 81 ? 0.979 -0.752 -16.437 1.00 98.31 81 ALA A O 1
ATOM 627 N N . GLY A 1 82 ? 2.886 0.017 -15.509 1.00 97.94 82 GLY A N 1
ATOM 628 C CA . GLY A 1 82 ? 3.766 -1.042 -16.012 1.00 97.94 82 GLY A CA 1
ATOM 629 C C . GLY A 1 82 ? 4.018 -2.220 -15.068 1.00 97.94 82 GLY A C 1
ATOM 630 O O . GLY A 1 82 ? 4.409 -3.288 -15.538 1.00 97.94 82 GLY A O 1
ATOM 631 N N . GLN A 1 83 ? 3.828 -2.062 -13.757 1.00 98.44 83 GLN A N 1
ATOM 632 C CA . GLN A 1 83 ? 4.085 -3.126 -12.784 1.00 98.44 83 GLN A CA 1
ATOM 633 C C . GLN A 1 83 ? 2.825 -3.966 -12.541 1.00 98.44 83 GLN A C 1
ATOM 635 O O . GLN A 1 83 ? 1.824 -3.479 -12.024 1.00 98.44 83 GLN A O 1
ATOM 640 N N . GLY A 1 84 ? 2.888 -5.262 -12.867 1.00 98.44 84 GLY A N 1
ATOM 641 C CA . GLY A 1 84 ? 1.763 -6.198 -12.713 1.00 98.44 84 GLY A CA 1
ATOM 642 C C . GLY A 1 84 ? 1.203 -6.276 -11.287 1.00 98.44 84 GLY A C 1
ATOM 643 O O . GLY A 1 84 ? -0.009 -6.390 -11.107 1.00 98.44 84 GLY A O 1
ATOM 644 N N . VAL A 1 85 ? 2.075 -6.116 -10.283 1.00 98.38 85 VAL A N 1
ATOM 645 C CA . VAL A 1 85 ? 1.713 -6.159 -8.857 1.00 98.38 85 VAL A CA 1
ATOM 646 C C . VAL A 1 85 ? 0.689 -5.087 -8.466 1.00 98.38 85 VAL A C 1
ATOM 648 O O . VAL A 1 85 ? -0.081 -5.292 -7.530 1.00 98.38 85 VAL A O 1
ATOM 651 N N . VAL A 1 86 ? 0.608 -3.978 -9.207 1.00 98.44 86 VAL A N 1
ATOM 652 C CA . VAL A 1 86 ? -0.416 -2.942 -9.005 1.00 98.44 86 VAL A CA 1
ATOM 653 C C . VAL A 1 86 ? -1.803 -3.519 -9.283 1.00 98.44 86 VAL A C 1
ATOM 655 O O . VAL A 1 86 ? -2.698 -3.441 -8.443 1.00 98.44 86 VAL A O 1
ATOM 658 N N . TYR A 1 87 ? -1.975 -4.167 -10.437 1.00 97.94 87 TYR A N 1
ATOM 659 C CA . TYR A 1 87 ? -3.239 -4.798 -10.817 1.00 97.94 87 TYR A CA 1
ATOM 660 C C . TYR A 1 87 ? -3.567 -5.991 -9.919 1.00 97.94 87 TYR A C 1
ATOM 662 O O . TYR A 1 87 ? -4.725 -6.187 -9.562 1.00 97.94 87 TYR A O 1
ATOM 670 N N . GLU A 1 88 ? -2.569 -6.778 -9.515 1.00 97.94 88 GLU A N 1
ATOM 671 C CA . GLU A 1 88 ? -2.758 -7.839 -8.518 1.00 97.94 88 GLU A CA 1
ATOM 672 C C . GLU A 1 88 ? -3.254 -7.267 -7.185 1.00 97.94 88 GLU A C 1
ATOM 674 O O . GLU A 1 88 ? -4.197 -7.800 -6.609 1.00 97.94 88 GLU A O 1
ATOM 679 N N . THR A 1 89 ? -2.689 -6.144 -6.734 1.00 97.69 89 THR A N 1
ATOM 680 C CA . THR A 1 89 ? -3.105 -5.467 -5.498 1.00 97.69 89 THR A CA 1
ATOM 681 C C . THR A 1 89 ? -4.526 -4.918 -5.605 1.00 97.69 89 THR A C 1
ATOM 683 O O . THR A 1 89 ? -5.296 -5.061 -4.657 1.00 97.69 89 THR A O 1
ATOM 686 N N . PHE A 1 90 ? -4.925 -4.364 -6.756 1.00 97.06 90 PHE A N 1
ATOM 687 C CA . PHE A 1 90 ? -6.322 -3.988 -6.996 1.00 97.06 90 PHE A CA 1
ATOM 688 C C . PHE A 1 90 ? -7.265 -5.188 -6.929 1.00 97.06 90 PHE A C 1
ATOM 690 O O . PHE A 1 90 ? -8.320 -5.086 -6.319 1.00 97.06 90 PHE A O 1
ATOM 697 N N . HIS A 1 91 ? -6.888 -6.345 -7.478 1.00 96.19 91 HIS A N 1
ATOM 698 C CA . HIS A 1 91 ? -7.729 -7.542 -7.383 1.00 96.19 91 HIS A CA 1
ATOM 699 C C . HIS A 1 91 ? -7.945 -8.023 -5.940 1.00 96.19 91 HIS A C 1
ATOM 701 O O . HIS A 1 91 ? -8.909 -8.744 -5.688 1.00 96.19 91 HIS A O 1
ATOM 707 N N . LEU A 1 92 ? -7.097 -7.621 -4.985 1.00 94.88 92 LEU A N 1
ATOM 708 C CA . LEU A 1 92 ? -7.309 -7.907 -3.566 1.00 94.88 92 LEU A CA 1
ATOM 709 C C . LEU A 1 92 ? -8.393 -7.024 -2.926 1.00 94.88 92 LEU A C 1
ATOM 711 O O . LEU A 1 92 ? -8.889 -7.392 -1.863 1.00 94.88 92 LEU A O 1
ATOM 715 N N . SER A 1 93 ? -8.766 -5.885 -3.525 1.00 90.44 93 SER A N 1
ATOM 716 C CA . SER A 1 93 ? -9.645 -4.898 -2.874 1.00 90.44 93 SER A CA 1
ATOM 717 C C . SER A 1 93 ? -11.061 -5.407 -2.614 1.00 90.44 93 SER A C 1
ATOM 719 O O . SER A 1 93 ? -11.675 -5.003 -1.631 1.00 90.44 93 SER A O 1
ATOM 721 N N . ASP A 1 94 ? -11.557 -6.296 -3.476 1.00 88.75 94 ASP A N 1
ATOM 722 C CA . ASP A 1 94 ? -12.934 -6.806 -3.442 1.00 88.75 94 ASP A CA 1
ATOM 723 C C . ASP A 1 94 ? -13.028 -8.237 -2.891 1.00 88.75 94 ASP A C 1
ATOM 725 O O . ASP A 1 94 ? -14.094 -8.859 -2.912 1.00 88.75 94 ASP A O 1
ATOM 729 N N . LEU A 1 95 ? -11.919 -8.789 -2.390 1.00 91.12 95 LEU A N 1
ATOM 730 C CA . LEU A 1 95 ? -11.940 -10.106 -1.768 1.00 91.12 95 LEU A CA 1
ATOM 731 C C . LEU A 1 95 ? -12.547 -10.044 -0.358 1.00 91.12 95 LEU A C 1
ATOM 733 O O . LEU A 1 95 ? -12.338 -9.068 0.369 1.00 91.12 95 LEU A O 1
ATOM 737 N N . PRO A 1 96 ? -13.270 -11.099 0.068 1.00 85.19 96 PRO A N 1
ATOM 738 C CA . PRO A 1 96 ? -13.750 -11.207 1.436 1.00 85.19 96 PRO A CA 1
ATOM 739 C C . PRO A 1 96 ? -12.605 -11.124 2.4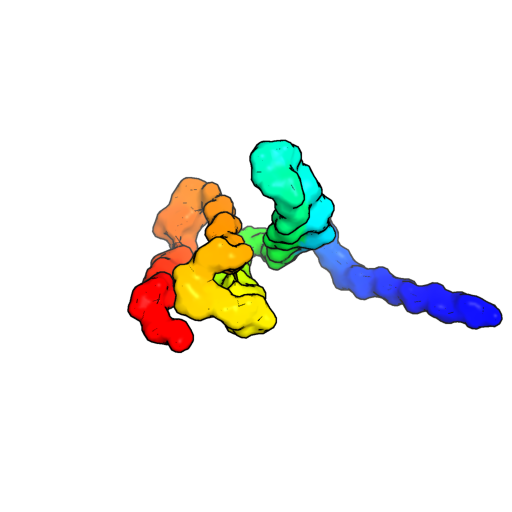41 1.00 85.19 96 PRO A C 1
ATOM 741 O O . PRO A 1 96 ? -11.529 -11.692 2.241 1.00 85.19 96 PRO A O 1
ATOM 744 N N . ALA A 1 97 ? -12.882 -10.416 3.529 1.00 70.94 97 ALA A N 1
ATOM 745 C CA . ALA A 1 97 ? -11.906 -10.038 4.533 1.00 70.94 97 ALA A CA 1
ATOM 746 C C . ALA A 1 97 ? -11.890 -10.992 5.735 1.00 70.94 97 ALA A C 1
ATOM 748 O O . ALA A 1 97 ? -12.970 -11.495 6.116 1.00 70.94 97 ALA A O 1
#

Radius of gyration: 16.76 Å; chains: 1; bounding box: 44×31×48 Å

pLDDT: mean 90.4, std 15.11, range [36.47, 98.62]